Protein AF-A0A1H9NV18-F1 (afdb_monomer_lite)

Radius of gyration: 28.7 Å; chains: 1; bounding box: 34×62×93 Å

Structure (mmCIF, N/CA/C/O backbone):
data_AF-A0A1H9NV18-F1
#
_entry.id   AF-A0A1H9NV18-F1
#
loop_
_atom_site.group_PDB
_atom_site.id
_atom_site.type_symbol
_atom_site.label_atom_id
_atom_site.label_alt_id
_atom_site.label_comp_id
_atom_site.label_asym_id
_atom_site.label_entity_id
_atom_site.label_seq_id
_atom_site.pdbx_PDB_ins_code
_atom_site.Cartn_x
_atom_site.Cartn_y
_atom_site.Cartn_z
_atom_site.occupancy
_atom_site.B_iso_or_equiv
_atom_site.auth_seq_id
_atom_site.auth_comp_id
_atom_site.auth_asym_id
_atom_site.auth_atom_id
_atom_site.pdbx_PDB_model_num
ATOM 1 N N . MET A 1 1 ? 6.772 -13.945 4.244 1.00 84.00 1 MET A N 1
ATOM 2 C CA . MET A 1 1 ? 5.825 -12.943 3.717 1.00 84.00 1 MET A CA 1
ATOM 3 C C . MET A 1 1 ? 5.401 -13.344 2.314 1.00 84.00 1 MET A C 1
ATOM 5 O O . MET A 1 1 ? 4.238 -13.674 2.145 1.00 84.00 1 MET A O 1
ATOM 9 N N . THR A 1 2 ? 6.350 -13.500 1.389 1.00 95.75 2 THR A N 1
ATOM 10 C CA . THR A 1 2 ? 6.150 -13.897 -0.018 1.00 95.75 2 THR A CA 1
ATOM 11 C C . THR A 1 2 ? 5.135 -15.016 -0.240 1.00 95.75 2 THR A C 1
ATOM 13 O O . THR A 1 2 ? 4.143 -14.817 -0.922 1.00 95.75 2 THR A O 1
ATOM 16 N N . ALA A 1 3 ? 5.271 -16.166 0.429 1.00 96.31 3 ALA A N 1
ATOM 17 C CA . ALA A 1 3 ? 4.320 -17.273 0.252 1.00 96.31 3 ALA A CA 1
ATOM 18 C C . ALA A 1 3 ? 2.861 -16.940 0.644 1.00 96.31 3 ALA A C 1
ATOM 20 O O . ALA A 1 3 ? 1.925 -17.557 0.139 1.00 96.31 3 ALA A O 1
ATOM 21 N N . ALA A 1 4 ? 2.654 -16.003 1.574 1.00 97.25 4 ALA A N 1
ATOM 22 C CA . ALA A 1 4 ? 1.320 -15.528 1.931 1.00 97.25 4 ALA A CA 1
ATOM 23 C C . ALA A 1 4 ? 0.805 -14.505 0.909 1.00 97.25 4 ALA A C 1
ATOM 25 O O . ALA A 1 4 ? -0.369 -14.575 0.553 1.00 97.25 4 ALA A O 1
ATOM 26 N N . ALA A 1 5 ? 1.678 -13.617 0.418 1.00 97.00 5 ALA A N 1
ATOM 27 C CA . ALA A 1 5 ? 1.356 -12.657 -0.636 1.00 97.00 5 ALA A CA 1
ATOM 28 C C . ALA A 1 5 ? 0.941 -13.382 -1.924 1.00 97.00 5 ALA A C 1
ATOM 30 O O . ALA A 1 5 ? -0.178 -13.186 -2.377 1.00 97.00 5 ALA A O 1
ATOM 31 N N . LEU A 1 6 ? 1.742 -14.342 -2.401 1.00 97.19 6 LEU A N 1
ATOM 32 C CA . LEU A 1 6 ? 1.427 -15.171 -3.574 1.00 97.19 6 LEU A CA 1
ATOM 33 C C . LEU A 1 6 ? 0.095 -15.920 -3.435 1.00 97.19 6 LEU A C 1
ATOM 35 O O . LEU A 1 6 ? -0.674 -16.027 -4.383 1.00 97.19 6 LEU A O 1
ATOM 39 N N . ARG A 1 7 ? -0.227 -16.422 -2.235 1.00 97.38 7 ARG A N 1
ATOM 40 C CA . ARG A 1 7 ? -1.521 -17.079 -1.993 1.00 97.38 7 ARG A CA 1
ATOM 41 C C . ARG A 1 7 ? -2.690 -16.103 -2.092 1.00 97.38 7 ARG A C 1
ATOM 43 O O . ARG A 1 7 ? -3.744 -16.485 -2.591 1.00 97.38 7 ARG A O 1
ATOM 50 N N . LYS A 1 8 ? -2.529 -14.893 -1.550 1.00 95.12 8 LYS A N 1
ATOM 51 C CA . LYS A 1 8 ? -3.544 -13.840 -1.645 1.00 95.12 8 LYS A CA 1
ATOM 52 C C . LYS A 1 8 ? -3.715 -13.424 -3.105 1.00 95.12 8 LYS A C 1
ATOM 54 O O . LYS A 1 8 ? -4.847 -13.365 -3.563 1.00 95.12 8 LYS A O 1
ATOM 59 N N . LEU A 1 9 ? -2.603 -13.270 -3.821 1.00 95.75 9 LEU A N 1
ATOM 60 C CA . 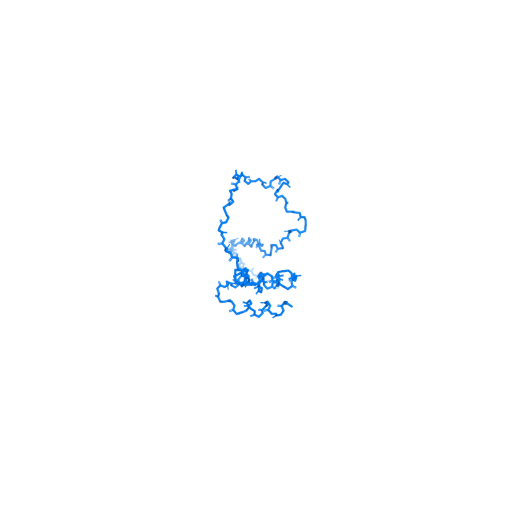LEU A 1 9 ? -2.567 -12.862 -5.215 1.00 95.75 9 LEU A CA 1
ATOM 61 C C . LEU A 1 9 ? -3.278 -13.877 -6.104 1.00 95.75 9 LEU A C 1
ATOM 63 O O . LEU A 1 9 ? -4.217 -13.517 -6.794 1.00 95.75 9 LEU A O 1
ATOM 67 N N . ALA A 1 10 ? -2.966 -15.169 -5.975 1.00 95.06 10 ALA A N 1
ATOM 68 C CA . ALA A 1 10 ? -3.657 -16.250 -6.688 1.00 95.06 10 ALA A CA 1
ATOM 69 C C . ALA A 1 10 ? -5.174 -16.334 -6.405 1.00 95.06 10 ALA A C 1
ATOM 71 O O . ALA A 1 10 ? -5.912 -16.950 -7.172 1.00 95.06 10 ALA A O 1
ATOM 72 N N . GLY A 1 11 ? -5.642 -15.767 -5.288 1.00 95.12 11 GLY A N 1
ATOM 73 C CA . GLY A 1 11 ? -7.058 -15.710 -4.922 1.00 95.12 11 GLY A CA 1
ATOM 74 C C . GLY A 1 11 ? -7.777 -14.430 -5.355 1.00 95.12 11 GLY A C 1
ATOM 75 O O . GLY A 1 11 ? -8.996 -14.357 -5.195 1.00 95.12 11 GLY A O 1
ATOM 76 N N . ASP A 1 12 ? -7.052 -13.437 -5.868 1.00 95.00 12 ASP A N 1
ATOM 77 C CA . ASP A 1 12 ? -7.600 -12.156 -6.299 1.00 95.00 12 ASP A CA 1
ATOM 78 C C . ASP A 1 12 ? -8.191 -12.286 -7.707 1.00 95.00 12 ASP A C 1
ATOM 80 O O . ASP A 1 12 ? -7.458 -12.459 -8.678 1.00 95.00 12 ASP A O 1
ATOM 84 N N . ALA A 1 13 ? -9.520 -12.280 -7.813 1.00 93.44 13 ALA A N 1
ATOM 85 C CA . ALA A 1 13 ? -10.233 -12.442 -9.081 1.00 93.44 13 ALA A CA 1
ATOM 86 C C . ALA A 1 13 ? -10.442 -11.117 -9.832 1.00 93.44 13 ALA A C 1
ATOM 88 O O . ALA A 1 13 ? -10.917 -11.140 -10.966 1.00 93.44 13 ALA A O 1
ATOM 89 N N . GLU A 1 14 ? -10.141 -9.983 -9.196 1.00 94.12 14 GLU A N 1
ATOM 90 C CA . GLU A 1 14 ? -10.274 -8.658 -9.805 1.00 94.12 14 GLU A CA 1
ATOM 91 C C . GLU A 1 14 ? -9.005 -8.262 -10.571 1.00 94.12 14 GLU A C 1
ATOM 93 O O . GLU A 1 14 ? -9.066 -7.372 -11.413 1.00 94.12 14 GLU A O 1
ATOM 98 N N . LEU A 1 15 ? -7.895 -8.968 -10.325 1.00 93.38 15 LEU A N 1
ATOM 99 C CA . LEU A 1 15 ? -6.606 -8.751 -10.972 1.00 93.38 15 LEU A CA 1
ATOM 100 C C . LEU A 1 15 ? -6.513 -9.497 -12.327 1.00 93.38 15 LEU A C 1
ATOM 102 O O . LEU A 1 15 ? -6.590 -10.736 -12.336 1.00 93.38 15 LEU A O 1
ATOM 106 N N . PRO A 1 16 ? -6.338 -8.786 -13.460 1.00 95.31 16 PRO A N 1
ATOM 107 C CA . PRO A 1 16 ? -6.031 -9.377 -14.765 1.00 95.31 16 PRO A CA 1
ATOM 108 C C . PRO A 1 16 ? -4.781 -10.268 -14.733 1.00 95.31 16 PRO A C 1
ATOM 110 O O . PRO A 1 16 ? -3.926 -10.124 -13.862 1.00 95.31 16 PRO A O 1
ATOM 113 N N . ASP A 1 17 ? -4.670 -11.210 -15.671 1.00 92.06 17 ASP A N 1
ATOM 114 C CA . ASP A 1 17 ? -3.569 -12.185 -15.687 1.00 92.06 17 ASP A CA 1
ATOM 115 C C . ASP A 1 17 ? -2.193 -11.538 -15.939 1.00 92.06 17 ASP A C 1
ATOM 117 O O . ASP A 1 17 ? -1.199 -11.962 -15.350 1.00 92.06 17 ASP A O 1
ATOM 121 N N . ASP A 1 18 ? -2.138 -10.498 -16.769 1.00 89.00 18 ASP A N 1
ATOM 122 C CA . ASP A 1 18 ? -0.937 -9.706 -17.052 1.00 89.00 18 ASP A CA 1
ATOM 123 C C . ASP A 1 18 ? -0.466 -8.916 -15.819 1.00 89.00 18 ASP A C 1
ATOM 125 O O . ASP A 1 18 ? 0.684 -9.053 -15.397 1.00 89.00 18 ASP A O 1
ATOM 129 N N . GLU A 1 19 ? -1.373 -8.189 -15.159 1.00 93.69 19 GLU A N 1
ATOM 130 C CA . GLU A 1 19 ? -1.083 -7.500 -13.894 1.00 93.69 19 GLU A CA 1
ATOM 131 C C . GLU A 1 19 ? -0.681 -8.484 -12.782 1.00 93.69 19 GLU A C 1
ATOM 133 O O . GLU A 1 19 ? 0.189 -8.193 -11.958 1.00 93.69 19 GLU A O 1
ATOM 138 N N . ARG A 1 20 ? -1.280 -9.684 -12.767 1.00 95.69 20 ARG A N 1
ATOM 139 C CA . ARG A 1 20 ? -0.945 -10.747 -11.813 1.00 95.69 20 ARG A CA 1
ATOM 140 C C . ARG A 1 20 ? 0.488 -11.222 -11.987 1.00 95.69 20 ARG A C 1
ATOM 142 O O . ARG A 1 20 ? 1.194 -11.305 -10.989 1.00 95.69 20 ARG A O 1
ATOM 149 N N . ALA A 1 21 ? 0.919 -11.523 -13.210 1.00 95.00 21 ALA A N 1
ATOM 150 C CA . ALA A 1 21 ? 2.283 -11.980 -13.465 1.00 95.00 21 ALA A CA 1
ATOM 151 C C . ALA A 1 21 ? 3.322 -10.952 -12.980 1.00 95.00 21 ALA A C 1
ATOM 153 O O . ALA A 1 21 ? 4.270 -11.319 -12.283 1.00 95.00 21 ALA A O 1
ATOM 154 N N . HIS A 1 22 ? 3.087 -9.665 -13.254 1.00 93.69 22 HIS A N 1
ATOM 155 C CA . HIS A 1 22 ? 3.954 -8.587 -12.775 1.00 93.69 22 HIS A CA 1
ATOM 156 C C . HIS A 1 22 ? 3.985 -8.514 -11.239 1.00 93.69 22 HIS A C 1
ATOM 158 O O . HIS A 1 22 ? 5.053 -8.488 -10.626 1.00 93.69 22 HIS A O 1
ATOM 164 N N . A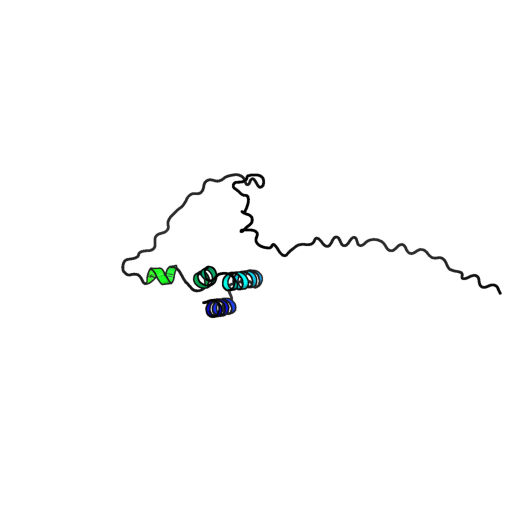LA A 1 23 ? 2.818 -8.578 -10.594 1.00 95.06 23 ALA A N 1
ATOM 165 C CA . ALA A 1 23 ? 2.733 -8.564 -9.140 1.00 95.06 23 ALA A CA 1
ATOM 166 C C . ALA A 1 23 ? 3.365 -9.813 -8.487 1.00 95.06 23 ALA A C 1
ATOM 168 O O . ALA A 1 23 ? 3.942 -9.702 -7.406 1.00 95.06 23 ALA A O 1
ATOM 169 N N . GLU A 1 24 ? 3.301 -10.995 -9.118 1.00 96.81 24 GLU A N 1
ATOM 170 C CA . GLU A 1 24 ? 4.000 -12.208 -8.655 1.00 96.81 24 GLU A CA 1
ATOM 171 C C . GLU A 1 24 ? 5.522 -12.035 -8.662 1.00 96.81 24 GLU A C 1
ATOM 173 O O . GLU A 1 24 ? 6.176 -12.469 -7.702 1.00 96.81 24 GLU A O 1
ATOM 178 N N . SER A 1 25 ? 6.073 -11.391 -9.698 1.00 96.56 25 SER A N 1
ATOM 179 C CA . SER A 1 25 ? 7.502 -11.062 -9.765 1.00 96.56 25 SER A CA 1
ATOM 180 C C . SER A 1 25 ? 7.883 -10.099 -8.644 1.00 96.56 25 SER A C 1
ATOM 182 O O . SER A 1 25 ? 8.661 -10.465 -7.759 1.00 96.56 25 SER A O 1
ATOM 184 N N . ALA A 1 26 ? 7.200 -8.951 -8.567 1.00 95.62 26 ALA A N 1
ATOM 185 C CA . ALA A 1 26 ? 7.485 -7.894 -7.598 1.00 95.62 26 ALA A CA 1
ATOM 186 C C . ALA A 1 26 ? 7.486 -8.398 -6.143 1.00 95.62 26 ALA A C 1
ATOM 188 O O . ALA A 1 26 ? 8.431 -8.162 -5.388 1.00 95.62 26 ALA A O 1
ATOM 189 N N . VAL A 1 27 ? 6.472 -9.177 -5.732 1.00 96.25 27 VAL A N 1
ATOM 190 C CA . VAL A 1 27 ? 6.417 -9.713 -4.355 1.00 96.25 27 VAL A CA 1
ATOM 191 C C . VAL A 1 27 ? 7.478 -10.782 -4.080 1.00 96.25 27 VAL A C 1
ATOM 193 O O . VAL A 1 27 ? 7.788 -11.047 -2.910 1.00 96.25 27 VAL A O 1
ATOM 196 N N . THR A 1 28 ? 7.981 -11.452 -5.118 1.00 96.25 28 THR A N 1
ATOM 197 C CA . THR A 1 28 ? 9.041 -12.461 -5.006 1.00 96.25 28 THR A CA 1
ATOM 198 C C . THR A 1 28 ? 10.410 -11.808 -4.869 1.00 96.25 28 THR A C 1
ATOM 200 O O . THR A 1 28 ? 11.238 -12.305 -4.101 1.00 96.25 28 THR A O 1
ATOM 203 N N . GLU A 1 29 ? 10.616 -10.693 -5.561 1.00 96.25 29 GLU A N 1
ATOM 204 C CA . GLU A 1 29 ? 11.877 -9.958 -5.633 1.00 96.25 29 GLU A CA 1
ATOM 205 C C . GLU A 1 29 ? 12.067 -9.016 -4.438 1.00 96.25 29 GLU A C 1
ATOM 207 O O . GLU A 1 29 ? 13.161 -8.971 -3.870 1.00 96.25 29 GLU A O 1
ATOM 212 N N . ASP A 1 30 ? 10.993 -8.368 -3.965 1.00 94.75 30 ASP A N 1
ATOM 213 C CA . ASP A 1 30 ? 11.041 -7.453 -2.825 1.00 94.75 30 ASP A CA 1
ATOM 214 C C . ASP A 1 30 ? 10.103 -7.870 -1.670 1.00 94.75 30 ASP A C 1
ATOM 216 O O . ASP A 1 30 ? 8.899 -8.129 -1.786 1.00 94.75 30 ASP A O 1
ATOM 220 N N . THR A 1 31 ? 10.677 -7.898 -0.465 1.00 94.88 31 THR A N 1
ATOM 221 C CA . THR A 1 31 ? 9.923 -8.131 0.770 1.00 94.88 31 THR A CA 1
ATOM 222 C C . THR A 1 31 ? 8.981 -6.968 1.114 1.00 94.88 31 THR A C 1
ATOM 224 O O . THR A 1 31 ? 7.946 -7.208 1.744 1.00 94.88 31 THR A O 1
ATOM 227 N N . ALA A 1 32 ? 9.317 -5.734 0.731 1.00 95.62 32 ALA A N 1
ATOM 228 C CA . ALA A 1 32 ? 8.462 -4.559 0.860 1.00 95.62 32 ALA A CA 1
ATOM 229 C C . ALA A 1 32 ? 7.200 -4.704 0.000 1.00 95.62 32 ALA A C 1
ATOM 231 O O . ALA A 1 32 ? 6.103 -4.536 0.533 1.00 95.62 32 ALA A O 1
ATOM 232 N N . GLU A 1 33 ? 7.334 -5.154 -1.248 1.00 94.31 33 GLU A N 1
ATOM 233 C CA . GLU A 1 33 ? 6.201 -5.436 -2.143 1.00 94.31 33 GLU A CA 1
ATOM 234 C C . GLU A 1 33 ? 5.297 -6.540 -1.586 1.00 94.31 33 GLU A C 1
ATOM 236 O O . GLU A 1 33 ? 4.078 -6.388 -1.462 1.00 94.31 33 GLU A O 1
ATOM 241 N N . SER A 1 34 ? 5.899 -7.628 -1.096 1.00 96.62 34 SER A N 1
ATOM 242 C CA . SER A 1 34 ? 5.176 -8.667 -0.352 1.00 96.62 34 SER A CA 1
ATOM 243 C C . SER A 1 34 ? 4.354 -8.117 0.824 1.00 96.62 34 SER A C 1
ATOM 245 O O . SER A 1 34 ? 3.274 -8.632 1.122 1.00 96.62 34 SER A O 1
ATOM 247 N N . LEU A 1 35 ? 4.878 -7.128 1.555 1.00 95.44 35 LEU A N 1
ATOM 248 C CA . LEU A 1 35 ? 4.176 -6.509 2.679 1.00 95.44 35 LEU A CA 1
ATOM 249 C C . LEU A 1 35 ? 3.053 -5.592 2.188 1.00 95.44 35 LEU A C 1
ATOM 251 O O . LEU A 1 35 ? 1.945 -5.674 2.723 1.00 95.44 35 LEU A O 1
ATOM 255 N N . ALA A 1 36 ? 3.329 -4.762 1.181 1.00 94.38 36 ALA A N 1
ATOM 256 C CA . ALA A 1 36 ? 2.364 -3.849 0.582 1.00 94.38 36 ALA A CA 1
ATOM 257 C C . ALA A 1 36 ? 1.125 -4.605 0.085 1.00 94.38 36 ALA A C 1
ATOM 259 O O . ALA A 1 36 ? 0.006 -4.228 0.423 1.00 94.38 36 ALA A O 1
ATOM 260 N N . TYR A 1 37 ? 1.312 -5.749 -0.582 1.00 94.00 37 TYR A N 1
ATOM 261 C CA . TYR A 1 37 ? 0.198 -6.558 -1.084 1.00 94.00 37 TYR A CA 1
ATOM 262 C C . TYR A 1 37 ? -0.657 -7.207 0.030 1.00 94.00 37 TYR A C 1
ATOM 264 O O . TYR A 1 37 ? -1.858 -7.477 -0.118 1.00 94.00 37 TYR A O 1
ATOM 272 N N . LEU A 1 38 ? -0.061 -7.482 1.193 1.00 95.44 38 LEU A N 1
ATOM 273 C CA . LEU A 1 38 ? -0.761 -8.120 2.310 1.00 95.44 38 LEU A CA 1
ATOM 274 C C . LEU A 1 38 ? -1.581 -7.141 3.152 1.00 95.44 38 LEU A C 1
ATOM 276 O O . LEU A 1 38 ? -2.584 -7.558 3.738 1.00 95.44 38 LEU A O 1
ATOM 280 N N . VAL A 1 39 ? -1.179 -5.874 3.210 1.00 94.31 39 VAL A N 1
ATOM 281 C CA . VAL A 1 39 ? -1.785 -4.865 4.080 1.00 94.31 39 VAL A CA 1
ATOM 282 C C . VAL A 1 39 ? -2.925 -4.151 3.358 1.00 94.31 39 VAL A C 1
ATOM 284 O O . VAL A 1 39 ? -2.734 -3.580 2.295 1.00 94.31 39 VAL A O 1
ATOM 287 N N . ASP A 1 40 ? -4.108 -4.132 3.973 1.00 92.25 40 ASP A N 1
ATOM 288 C CA . ASP A 1 40 ? -5.129 -3.132 3.652 1.00 92.25 40 ASP A CA 1
ATOM 289 C C . ASP A 1 40 ? -4.875 -1.902 4.545 1.00 92.25 40 ASP A C 1
ATOM 291 O O . ASP A 1 40 ? -5.092 -1.976 5.762 1.00 92.25 40 ASP A O 1
ATOM 295 N N . PRO A 1 41 ? -4.370 -0.781 3.997 1.00 91.38 41 PRO A N 1
ATOM 296 C CA . PRO A 1 41 ? -4.015 0.381 4.803 1.00 91.38 41 PRO A CA 1
ATOM 297 C C . PRO A 1 41 ? -5.241 1.057 5.431 1.00 91.38 41 PRO A C 1
ATOM 299 O O . PRO A 1 41 ? -5.123 1.647 6.508 1.00 91.38 41 PRO A O 1
ATOM 302 N N . PHE A 1 42 ? -6.419 0.962 4.806 1.00 91.69 42 PHE A N 1
ATOM 303 C CA . PHE A 1 42 ? -7.643 1.556 5.335 1.00 91.69 42 PHE A CA 1
ATOM 304 C C . PHE A 1 42 ? -8.184 0.743 6.505 1.00 91.69 42 PHE A C 1
ATOM 306 O O . PHE A 1 42 ? -8.453 1.316 7.564 1.00 91.69 42 PHE A O 1
ATOM 313 N N . ASP A 1 43 ? -8.285 -0.580 6.347 1.00 92.25 43 ASP A N 1
ATOM 314 C CA . ASP A 1 43 ? -8.683 -1.474 7.439 1.00 92.25 43 ASP A CA 1
ATOM 315 C C . ASP A 1 43 ? -7.723 -1.340 8.629 1.00 92.25 43 ASP A C 1
ATOM 317 O O . ASP A 1 43 ? -8.164 -1.150 9.766 1.00 92.25 43 ASP A O 1
ATOM 321 N N . LEU A 1 44 ? -6.412 -1.320 8.366 1.00 92.50 44 LEU A N 1
ATOM 322 C CA . LEU A 1 44 ? -5.390 -1.189 9.401 1.00 92.50 44 LEU A CA 1
ATOM 323 C C . LEU A 1 44 ? -5.549 0.103 10.215 1.00 92.50 44 LEU A C 1
ATOM 325 O O . LEU A 1 44 ? -5.537 0.069 11.447 1.00 92.50 44 LEU A O 1
ATOM 329 N N . VAL A 1 45 ? -5.706 1.246 9.541 1.00 93.44 45 VAL A N 1
ATOM 330 C CA . VAL A 1 45 ? -5.815 2.549 10.213 1.00 93.44 45 VAL A CA 1
ATOM 331 C C . VAL A 1 45 ? -7.176 2.721 10.898 1.00 93.44 45 VAL A C 1
ATOM 333 O O . VAL A 1 45 ? -7.252 3.366 11.945 1.00 93.44 45 VAL A O 1
ATOM 336 N N . SER A 1 46 ? -8.240 2.094 10.384 1.00 91.75 46 SER A N 1
ATOM 337 C CA . SER A 1 46 ? -9.587 2.162 10.975 1.00 91.75 46 SER A CA 1
ATOM 338 C C . SER A 1 46 ? -9.683 1.556 12.382 1.00 91.75 46 SER A C 1
ATOM 340 O O . SER A 1 46 ? -10.559 1.926 13.165 1.00 91.75 46 SER A O 1
ATOM 342 N N . GLN A 1 47 ? -8.762 0.655 12.732 1.00 93.75 47 GLN A N 1
ATOM 343 C CA . GLN A 1 47 ? -8.713 -0.004 14.039 1.00 93.75 47 GLN A CA 1
ATOM 344 C C . GLN A 1 47 ? -8.102 0.883 15.140 1.00 93.75 47 GLN A C 1
ATOM 346 O O . GLN A 1 47 ? -8.172 0.534 16.322 1.00 93.75 47 GLN A O 1
ATOM 351 N N . VAL A 1 48 ? -7.500 2.025 14.786 1.00 96.12 48 VAL A N 1
ATOM 352 C CA . VAL A 1 48 ? -6.829 2.918 15.738 1.00 96.12 48 VAL A CA 1
ATOM 353 C C . VAL A 1 48 ? -7.852 3.848 16.415 1.00 96.12 48 VAL A C 1
ATOM 355 O O . VAL A 1 48 ? -8.485 4.664 15.741 1.00 96.12 48 VAL A O 1
ATOM 358 N N . PRO A 1 49 ? -8.018 3.795 17.754 1.00 95.50 49 PRO A N 1
ATOM 359 C CA . PRO A 1 49 ? -9.005 4.618 18.448 1.00 95.50 49 PRO A CA 1
ATOM 360 C C . PRO A 1 49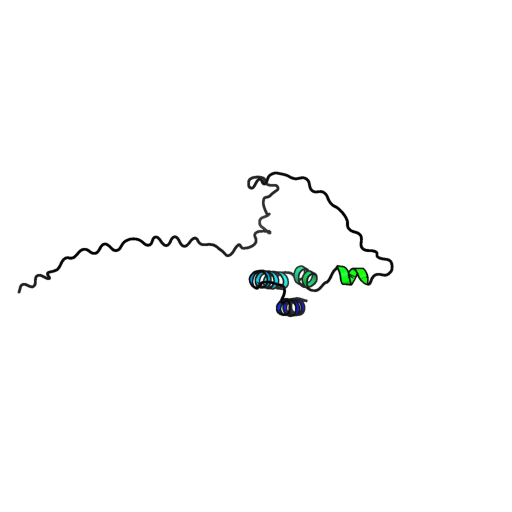 ? -8.759 6.119 18.266 1.00 95.50 49 PRO A C 1
ATOM 362 O O . PRO A 1 49 ? -7.670 6.617 18.549 1.00 95.50 49 PRO A O 1
ATOM 365 N N . GLY A 1 50 ? -9.803 6.846 17.865 1.00 94.31 50 GLY A N 1
ATOM 366 C CA . GLY A 1 50 ? -9.757 8.300 17.697 1.00 94.31 50 GLY A CA 1
ATOM 367 C C . GLY A 1 50 ? -9.159 8.777 16.371 1.00 94.31 50 GLY A C 1
ATOM 368 O O . GLY A 1 50 ? -8.983 9.983 16.215 1.00 94.31 50 GLY A O 1
ATOM 369 N N . VAL A 1 51 ? -8.861 7.875 15.427 1.00 93.81 51 VAL A N 1
ATOM 370 C CA . VAL A 1 51 ? -8.488 8.256 14.058 1.00 93.81 51 VAL A CA 1
ATOM 371 C C . VAL A 1 51 ? -9.736 8.469 13.207 1.00 93.81 51 VAL A C 1
ATOM 373 O O . VAL A 1 51 ? -10.618 7.616 13.144 1.00 93.81 51 VAL A O 1
ATOM 376 N N . GLU A 1 52 ? -9.775 9.605 12.513 1.00 91.62 52 GLU A N 1
ATOM 377 C CA . GLU A 1 52 ? -10.740 9.898 11.457 1.00 91.62 52 GLU A CA 1
ATOM 378 C C . GLU A 1 52 ? -9.980 10.098 10.143 1.00 91.62 52 GLU A C 1
ATOM 380 O O . GLU A 1 52 ? -9.115 10.970 10.041 1.00 91.62 52 GLU A O 1
ATOM 385 N N . LEU A 1 53 ? -10.290 9.290 9.128 1.00 89.94 53 LEU A N 1
ATOM 386 C CA . LEU A 1 53 ? -9.708 9.449 7.797 1.00 89.94 53 LEU A CA 1
ATOM 387 C C . LEU A 1 53 ? -10.312 10.681 7.117 1.00 89.94 53 LEU A C 1
ATOM 389 O O . LEU A 1 53 ? -11.532 10.829 7.057 1.00 89.94 53 LEU A O 1
ATOM 393 N N . GLN A 1 54 ? -9.457 11.564 6.605 1.00 91.75 54 GLN A N 1
ATOM 394 C CA . GLN A 1 54 ? -9.849 12.762 5.863 1.00 91.75 54 GLN A CA 1
ATOM 395 C C . GLN A 1 54 ? -9.135 12.776 4.514 1.00 91.75 54 GLN A C 1
ATOM 397 O O . GLN A 1 54 ? -7.970 12.391 4.417 1.00 91.75 54 GLN A O 1
ATOM 402 N N . GLN A 1 55 ? -9.827 13.227 3.470 1.00 91.38 55 GLN A N 1
ATOM 403 C CA . GLN A 1 55 ? -9.220 13.371 2.153 1.00 91.38 55 GLN A CA 1
ATOM 404 C C . GLN A 1 55 ? -8.272 14.573 2.158 1.00 91.38 55 GLN A C 1
ATOM 406 O O . GLN A 1 55 ? -8.659 15.683 2.520 1.00 91.38 55 GLN A O 1
ATOM 411 N N . ALA A 1 56 ? -7.027 14.345 1.749 1.00 92.12 56 ALA A N 1
ATOM 412 C CA . ALA A 1 56 ? -6.078 15.413 1.478 1.00 92.12 56 ALA A CA 1
ATOM 413 C C . ALA A 1 56 ? -6.072 15.701 -0.024 1.00 92.12 56 ALA A C 1
ATOM 415 O O . ALA A 1 56 ? -5.849 14.800 -0.831 1.00 92.12 56 ALA A O 1
ATOM 416 N N . SER A 1 57 ? -6.299 16.957 -0.402 1.00 91.81 57 SER A N 1
ATOM 417 C CA . SER A 1 57 ? -6.141 17.398 -1.786 1.00 91.81 57 SER A CA 1
ATOM 418 C C . SER A 1 57 ? -4.715 17.883 -2.006 1.00 91.81 57 SER A C 1
ATOM 420 O O . SER A 1 57 ? -4.248 18.764 -1.287 1.00 91.81 57 SER A O 1
ATOM 422 N N . TRP A 1 58 ? -4.054 17.346 -3.026 1.00 92.38 58 TRP A N 1
ATOM 423 C CA . TRP A 1 58 ? -2.760 17.816 -3.511 1.00 92.38 58 TRP A CA 1
ATOM 424 C C . TRP A 1 58 ? -2.954 18.336 -4.934 1.00 92.38 58 TRP A C 1
ATOM 426 O O . TRP A 1 58 ? -3.618 17.691 -5.744 1.00 92.38 58 TRP A O 1
ATOM 436 N N . SER A 1 59 ? -2.433 19.527 -5.222 1.00 89.88 59 SER A N 1
ATOM 437 C CA . SER A 1 59 ? -2.400 20.069 -6.580 1.00 89.88 59 SER A CA 1
ATOM 438 C C . SER A 1 59 ? -1.001 19.891 -7.148 1.00 89.88 59 SER A C 1
ATOM 440 O O . SER A 1 59 ? -0.050 20.417 -6.571 1.00 89.88 59 SER A O 1
ATOM 442 N N . SER A 1 60 ? -0.890 19.203 -8.277 1.00 90.31 60 SER A N 1
ATOM 443 C CA . SER A 1 60 ? 0.348 19.155 -9.055 1.00 90.31 60 SER A CA 1
ATOM 444 C C . SER A 1 60 ? 0.362 20.277 -10.094 1.00 90.31 60 SER A C 1
ATOM 446 O O . SER A 1 60 ? -0.689 20.666 -10.613 1.00 90.31 60 SER A O 1
ATOM 448 N N . GLU A 1 61 ? 1.547 20.794 -10.407 1.00 92.31 61 GLU A N 1
ATOM 449 C CA . GLU A 1 61 ? 1.752 21.652 -11.575 1.00 92.31 61 GLU A CA 1
ATOM 450 C C . GLU A 1 61 ? 1.762 20.790 -12.849 1.00 92.31 61 GLU A C 1
ATOM 452 O O . GLU A 1 61 ? 2.239 19.657 -12.828 1.00 92.31 61 GLU A O 1
ATOM 457 N N . ARG A 1 62 ? 1.183 21.291 -13.949 1.00 89.69 62 ARG A N 1
ATOM 458 C CA . ARG A 1 62 ? 1.259 20.625 -15.259 1.00 89.69 62 ARG A CA 1
ATOM 459 C C . ARG A 1 62 ? 2.503 21.126 -15.982 1.00 89.69 62 ARG A C 1
ATOM 461 O O . ARG A 1 62 ? 2.605 22.328 -16.212 1.00 89.69 62 ARG A O 1
ATOM 468 N N . ILE A 1 63 ? 3.370 20.204 -16.372 1.00 89.12 63 ILE A N 1
ATOM 469 C CA . ILE A 1 63 ? 4.551 20.451 -17.203 1.00 89.12 63 ILE A CA 1
ATOM 470 C C . ILE A 1 63 ? 4.462 19.599 -18.475 1.00 89.12 63 ILE A C 1
ATOM 472 O O . ILE A 1 63 ? 3.771 18.577 -18.478 1.00 89.12 63 ILE A O 1
ATOM 476 N N . ASP A 1 64 ? 5.096 20.051 -19.557 1.00 90.19 64 ASP A N 1
ATOM 477 C CA . ASP A 1 64 ? 5.210 19.268 -20.791 1.00 90.19 64 ASP A CA 1
ATOM 478 C C . ASP A 1 64 ? 6.184 18.098 -20.573 1.00 90.19 64 ASP A C 1
ATOM 480 O O . ASP A 1 64 ? 7.172 18.237 -19.854 1.00 90.19 64 ASP A O 1
ATOM 484 N N . TYR A 1 65 ? 5.884 16.943 -21.170 1.00 84.94 65 TYR A N 1
ATOM 485 C CA . TYR A 1 65 ? 6.788 15.792 -21.152 1.00 84.94 65 TYR A CA 1
ATOM 486 C C . TYR A 1 65 ? 8.009 16.089 -22.028 1.00 84.94 65 TYR A C 1
ATOM 488 O O . TYR A 1 65 ? 7.846 16.427 -23.203 1.00 84.94 65 TYR A O 1
ATOM 496 N N . ASP A 1 66 ? 9.204 15.954 -21.456 1.00 87.38 66 ASP A N 1
ATOM 497 C CA . ASP A 1 66 ? 10.481 16.153 -22.141 1.00 87.38 66 ASP A CA 1
ATOM 498 C C . ASP A 1 66 ? 11.373 14.917 -21.928 1.00 87.38 66 ASP A C 1
ATOM 500 O O . ASP A 1 66 ? 12.035 14.826 -20.892 1.00 87.38 66 ASP A O 1
ATOM 504 N N . PRO A 1 67 ? 11.376 13.949 -22.866 1.00 83.56 67 PRO A N 1
ATOM 505 C CA . PRO A 1 67 ? 12.166 12.723 -22.741 1.00 83.56 67 PRO A CA 1
ATOM 506 C C . PRO A 1 67 ? 13.677 12.973 -22.810 1.00 83.56 67 PRO A C 1
ATOM 508 O O . PRO A 1 67 ? 14.442 12.088 -22.451 1.00 83.56 67 PRO A O 1
ATOM 511 N N . ASP A 1 68 ? 14.108 14.147 -23.285 1.00 84.19 68 ASP A N 1
ATOM 512 C CA . ASP A 1 68 ? 15.521 14.529 -23.339 1.00 84.19 68 ASP A CA 1
ATOM 513 C C . ASP A 1 68 ? 15.974 15.254 -22.054 1.00 84.19 68 ASP A C 1
ATOM 515 O O . ASP A 1 68 ? 17.156 15.594 -21.920 1.00 84.19 68 ASP A O 1
ATOM 519 N N . SER A 1 69 ? 15.055 15.557 -21.122 1.00 86.44 69 SER A N 1
ATOM 520 C CA . SER A 1 69 ? 15.408 16.257 -19.889 1.00 86.44 69 SER A CA 1
ATOM 521 C C . SER A 1 69 ? 15.890 15.277 -18.811 1.00 86.44 69 SER A C 1
ATOM 523 O O . SER A 1 69 ? 15.173 14.337 -18.465 1.00 86.44 69 SER A O 1
ATOM 525 N N . PRO A 1 70 ? 17.049 15.546 -18.178 1.00 81.06 70 PRO A N 1
ATOM 526 C CA . PRO A 1 70 ? 17.652 14.664 -17.176 1.00 81.06 70 PRO A CA 1
ATOM 527 C C . PRO A 1 70 ? 16.847 14.552 -15.876 1.00 81.06 70 PRO A C 1
ATOM 529 O O . PRO A 1 70 ? 17.211 13.794 -14.988 1.00 81.06 70 PRO A O 1
ATOM 532 N N . GLU A 1 71 ? 15.789 15.351 -15.708 1.00 79.88 71 GLU A N 1
ATOM 533 C CA . GLU A 1 71 ? 14.846 15.207 -14.592 1.00 79.88 71 GLU A CA 1
ATOM 534 C C . GLU A 1 71 ? 13.857 14.042 -14.789 1.00 79.88 71 GLU A C 1
ATOM 536 O O . GLU A 1 71 ? 13.216 13.633 -13.822 1.00 79.88 71 GLU A O 1
ATOM 541 N N . TRP A 1 72 ? 13.730 13.540 -16.025 1.00 81.38 72 TRP A N 1
ATOM 542 C CA . TRP A 1 72 ? 12.887 12.402 -16.406 1.00 81.38 72 TRP A CA 1
ATOM 543 C C . TRP A 1 72 ? 13.687 11.133 -16.717 1.00 81.38 72 TRP A C 1
ATOM 545 O O . TRP A 1 72 ? 13.064 10.085 -16.884 1.00 81.38 72 TRP A O 1
ATOM 555 N N . ASP A 1 73 ? 15.019 11.218 -16.812 1.00 76.88 73 ASP A N 1
ATOM 556 C CA . ASP A 1 73 ? 15.880 10.039 -16.931 1.00 76.88 73 ASP A CA 1
ATOM 557 C C . ASP A 1 73 ? 15.640 9.133 -15.713 1.00 76.88 73 ASP A C 1
ATOM 559 O O . ASP A 1 73 ? 15.838 9.548 -14.568 1.00 76.88 73 ASP A O 1
ATOM 563 N N . LEU A 1 74 ? 15.166 7.909 -15.965 1.00 68.06 74 LEU A N 1
ATOM 564 C CA . LEU A 1 74 ? 15.145 6.849 -14.962 1.00 68.06 74 LEU A CA 1
ATOM 565 C C . LEU A 1 74 ? 16.608 6.497 -14.677 1.00 68.06 74 LEU A C 1
ATOM 567 O O . LEU A 1 74 ? 17.366 6.234 -15.612 1.00 68.06 74 LEU A O 1
ATOM 571 N N . ASP A 1 75 ? 17.029 6.552 -13.413 1.00 66.00 75 ASP A N 1
ATOM 572 C CA . ASP A 1 75 ? 18.383 6.136 -13.047 1.00 66.00 75 ASP A CA 1
ATOM 573 C C . ASP A 1 75 ? 18.593 4.670 -13.492 1.00 66.00 75 ASP A C 1
ATOM 575 O O . ASP A 1 75 ? 17.642 3.894 -13.529 1.00 66.00 75 ASP A O 1
ATOM 579 N N . GLU A 1 76 ? 19.829 4.264 -13.811 1.00 55.59 76 GLU A N 1
ATOM 580 C CA . GLU A 1 76 ? 20.172 2.921 -14.346 1.00 55.59 76 GLU A CA 1
ATOM 581 C C . GLU A 1 76 ? 19.689 1.729 -13.466 1.00 55.59 76 GLU A C 1
ATOM 583 O O . GLU A 1 76 ? 19.771 0.579 -13.888 1.00 55.59 76 GLU A O 1
ATOM 588 N N . ASP A 1 77 ? 19.205 1.980 -12.242 1.00 57.25 77 ASP A N 1
ATOM 589 C CA . ASP A 1 77 ? 18.610 0.999 -11.312 1.00 57.25 77 ASP A CA 1
ATOM 590 C C . ASP A 1 77 ? 17.072 0.846 -11.468 1.00 57.25 77 ASP A C 1
ATOM 592 O O . ASP A 1 77 ? 16.504 -0.106 -10.937 1.00 57.25 77 ASP A O 1
ATOM 596 N N . ASP A 1 78 ? 16.396 1.756 -12.183 1.00 60.12 78 ASP A N 1
ATOM 597 C CA . ASP A 1 78 ? 14.933 1.797 -12.380 1.00 60.12 78 ASP A CA 1
ATOM 598 C C . ASP A 1 78 ? 14.498 1.282 -13.775 1.00 60.12 78 ASP A C 1
ATOM 600 O O . ASP A 1 78 ? 13.332 1.422 -14.166 1.00 60.12 78 ASP A O 1
ATOM 604 N N . GLU A 1 79 ? 15.415 0.690 -1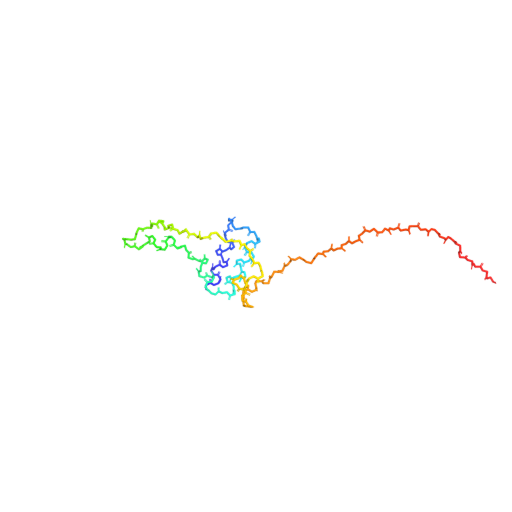4.550 1.00 57.44 79 GLU A N 1
ATOM 605 C CA . GLU A 1 7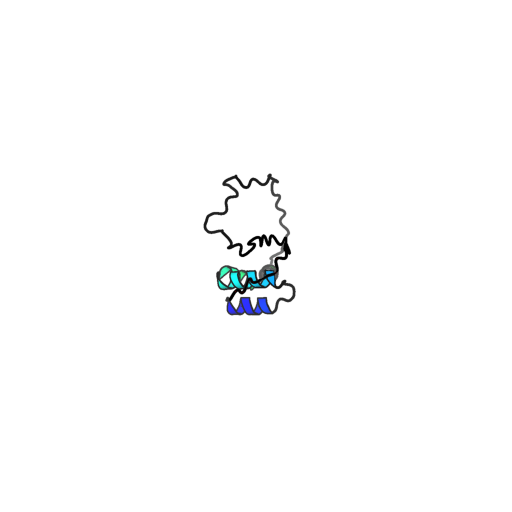9 ? 15.088 -0.007 -15.799 1.00 57.44 79 GLU A CA 1
ATOM 606 C C . GLU A 1 79 ? 14.248 -1.258 -15.487 1.00 57.44 79 GLU A C 1
ATOM 608 O O . GLU A 1 79 ? 14.766 -2.336 -15.196 1.00 57.44 79 GLU A O 1
ATOM 613 N N . TYR A 1 80 ? 12.923 -1.130 -15.555 1.00 55.91 80 TYR A N 1
ATOM 614 C CA . TYR A 1 80 ? 12.045 -2.287 -15.701 1.00 55.91 80 TYR A CA 1
ATOM 615 C C . TYR A 1 80 ? 12.436 -2.990 -17.009 1.00 55.91 80 TYR A C 1
ATOM 617 O O . TYR A 1 80 ? 12.395 -2.359 -18.066 1.00 55.91 80 TYR A O 1
ATOM 625 N N . GLU A 1 81 ? 12.837 -4.266 -16.951 1.00 51.75 81 GLU A N 1
ATOM 626 C CA . GLU A 1 81 ? 13.078 -5.082 -18.147 1.00 51.75 81 GLU A CA 1
ATOM 627 C C . GLU A 1 81 ? 11.770 -5.154 -18.962 1.00 51.75 81 GLU A C 1
ATOM 629 O O . GLU A 1 81 ? 10.877 -5.952 -18.682 1.00 51.75 81 GLU A O 1
ATOM 634 N N . ASP A 1 82 ? 11.624 -4.266 -19.947 1.00 52.84 82 ASP A N 1
ATOM 635 C CA . ASP A 1 82 ? 10.542 -4.289 -20.930 1.00 52.84 82 ASP A CA 1
ATOM 636 C C . ASP A 1 82 ? 10.747 -5.507 -21.844 1.00 52.84 82 ASP A C 1
ATOM 638 O O . ASP A 1 82 ? 11.424 -5.452 -22.872 1.00 52.84 82 ASP A O 1
ATOM 642 N N . GLU A 1 83 ? 10.210 -6.661 -21.444 1.00 60.44 83 GLU A N 1
ATOM 643 C CA . GLU A 1 83 ? 10.161 -7.851 -22.296 1.00 60.44 83 GLU A CA 1
ATOM 644 C C . GLU A 1 83 ? 9.010 -7.738 -23.323 1.00 60.44 83 GLU A C 1
ATOM 646 O O . GLU A 1 83 ? 7.967 -8.382 -23.207 1.00 60.44 83 GLU A O 1
ATOM 651 N N . GLY A 1 84 ? 9.195 -6.931 -24.375 1.00 44.84 84 GLY A N 1
ATOM 652 C CA . GLY A 1 84 ? 8.405 -7.046 -25.611 1.00 44.84 84 GLY A CA 1
ATOM 653 C C . GLY A 1 84 ? 8.201 -5.728 -26.357 1.00 44.84 84 GLY A C 1
ATOM 654 O O . GLY A 1 84 ? 7.347 -4.921 -26.015 1.00 44.84 84 GLY A O 1
ATOM 655 N N . SER A 1 85 ? 8.802 -5.538 -27.529 1.00 43.25 85 SER A N 1
ATOM 656 C CA . SER A 1 85 ? 8.331 -6.202 -28.752 1.00 43.25 85 SER A CA 1
ATOM 657 C C . SER A 1 85 ? 9.434 -6.203 -29.817 1.00 43.25 85 SER A C 1
ATOM 659 O O . SER A 1 85 ? 9.773 -5.154 -30.362 1.00 43.25 85 SER A O 1
ATOM 661 N N . GLU A 1 86 ? 9.986 -7.372 -30.144 1.00 51.03 86 GLU A N 1
ATOM 662 C CA . GLU A 1 86 ? 10.731 -7.550 -31.394 1.00 51.03 86 GLU A CA 1
ATOM 663 C C . GLU A 1 86 ? 9.716 -7.507 -32.544 1.00 51.03 86 GLU A C 1
ATOM 665 O O . GLU A 1 86 ? 8.912 -8.421 -32.719 1.00 51.03 86 GLU A O 1
ATOM 670 N N . ASP A 1 87 ? 9.715 -6.392 -33.268 1.00 47.69 87 ASP A N 1
ATOM 671 C CA . ASP A 1 87 ? 8.965 -6.158 -34.498 1.00 47.69 87 ASP A CA 1
ATOM 672 C C . ASP A 1 87 ? 9.308 -7.258 -35.527 1.00 47.69 87 ASP A C 1
ATOM 674 O O . ASP A 1 87 ? 10.376 -7.264 -36.143 1.00 47.69 87 ASP A O 1
ATOM 678 N N . ASP A 1 88 ? 8.424 -8.255 -35.640 1.00 49.16 88 ASP A N 1
ATOM 679 C CA . ASP A 1 88 ? 8.452 -9.307 -36.660 1.00 49.16 88 ASP A CA 1
ATOM 680 C C . ASP A 1 88 ? 8.086 -8.674 -38.010 1.00 49.16 88 ASP A C 1
ATOM 682 O O . ASP A 1 88 ? 6.945 -8.733 -38.470 1.00 49.16 88 ASP A O 1
ATOM 686 N N . GLU A 1 89 ? 9.070 -8.038 -38.645 1.00 52.00 89 GLU A N 1
ATOM 687 C CA . GLU A 1 89 ? 9.008 -7.567 -40.031 1.00 52.00 89 GLU A CA 1
ATOM 688 C C . GLU A 1 89 ? 9.016 -8.795 -40.966 1.00 52.00 89 GLU A C 1
ATOM 690 O O . GLU A 1 89 ? 9.996 -9.109 -41.649 1.00 52.00 89 GLU A O 1
ATOM 695 N N . SER A 1 90 ? 7.920 -9.558 -40.968 1.00 49.66 90 SER A N 1
ATOM 696 C CA . SER A 1 90 ? 7.669 -10.603 -41.956 1.00 49.66 90 SER A CA 1
ATOM 697 C C . SER A 1 90 ? 7.313 -9.945 -43.291 1.00 49.66 90 SER A C 1
ATOM 699 O O . SER A 1 90 ? 6.142 -9.782 -43.639 1.00 49.66 90 SER A O 1
ATOM 701 N N . GLU A 1 91 ? 8.336 -9.555 -44.057 1.00 51.16 91 GLU A N 1
ATOM 702 C CA . GLU A 1 91 ? 8.194 -9.214 -45.475 1.00 51.16 91 GLU A CA 1
ATOM 703 C C . GLU A 1 91 ? 7.836 -10.486 -46.261 1.00 51.16 91 GLU A C 1
ATOM 705 O O . GLU A 1 91 ? 8.681 -11.217 -46.781 1.00 51.16 91 GLU A O 1
ATOM 710 N N . GLY A 1 92 ? 6.543 -10.795 -46.293 1.00 48.69 92 GLY A N 1
ATOM 711 C CA . GLY A 1 92 ? 5.968 -11.763 -47.209 1.00 48.69 92 GLY A CA 1
ATOM 712 C C . GLY A 1 92 ? 5.515 -11.072 -48.486 1.00 48.69 92 GLY A C 1
ATOM 713 O O . GLY A 1 92 ? 4.493 -10.408 -48.445 1.00 48.69 92 GLY A O 1
ATOM 714 N N . GLU A 1 93 ? 6.243 -11.281 -49.584 1.00 45.66 93 GLU A N 1
ATOM 715 C CA . GLU A 1 93 ? 5.874 -11.159 -51.012 1.00 45.66 93 GLU A CA 1
ATOM 716 C C . GLU A 1 93 ? 7.194 -11.432 -51.788 1.00 45.66 93 GLU A C 1
ATOM 718 O O . GLU A 1 93 ? 8.258 -11.027 -51.345 1.00 45.66 93 GLU A O 1
ATOM 723 N N . GLU A 1 94 ? 7.332 -12.232 -52.846 1.00 44.09 94 GLU A N 1
ATOM 724 C CA . GLU A 1 94 ? 6.431 -12.766 -53.855 1.00 44.09 94 GLU A CA 1
ATOM 725 C C . GLU A 1 94 ? 7.025 -14.059 -54.468 1.00 44.09 94 GLU A C 1
ATOM 727 O O . GLU A 1 94 ? 8.218 -14.176 -54.746 1.00 44.09 94 GLU A O 1
ATOM 732 N N . SER A 1 95 ? 6.180 -15.070 -54.693 1.00 46.09 95 SER A N 1
ATOM 733 C CA . SER A 1 95 ? 6.561 -16.281 -55.425 1.00 46.09 9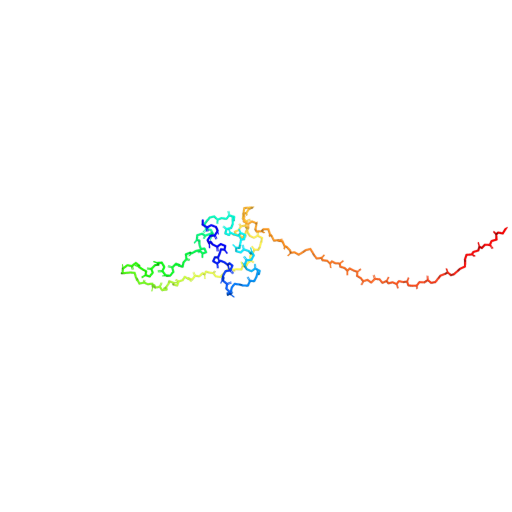5 SER A CA 1
ATOM 734 C C . SER A 1 95 ? 6.520 -15.998 -56.927 1.00 46.09 95 SER A C 1
ATOM 736 O O . SER A 1 95 ? 5.460 -16.093 -57.546 1.00 46.09 95 SER A O 1
ATOM 738 N N . GLU A 1 96 ? 7.671 -15.723 -57.534 1.00 48.12 96 GLU A N 1
ATOM 739 C CA . GLU A 1 96 ? 7.816 -15.748 -58.991 1.00 48.12 96 GLU A CA 1
ATOM 740 C C . GLU A 1 96 ? 7.907 -17.205 -59.457 1.00 48.12 96 GLU A C 1
ATOM 742 O O . GLU A 1 96 ? 8.939 -17.875 -59.380 1.00 48.12 96 GLU A O 1
ATOM 747 N N . GLY A 1 97 ? 6.768 -17.733 -59.897 1.00 48.38 97 GLY A N 1
ATOM 748 C CA . GLY A 1 97 ? 6.762 -18.904 -60.751 1.00 48.38 97 GLY A CA 1
ATOM 749 C C . GLY A 1 97 ? 7.305 -18.520 -62.119 1.00 48.38 97 GLY A C 1
ATOM 750 O O . GLY A 1 97 ? 6.663 -17.749 -62.821 1.00 48.38 97 GLY A O 1
ATOM 751 N N . GLU A 1 98 ? 8.423 -19.116 -62.527 1.00 49.91 98 GLU A N 1
ATOM 752 C CA . GLU A 1 98 ? 8.734 -19.246 -63.944 1.00 49.91 98 GLU A CA 1
ATOM 753 C C . GLU A 1 98 ? 9.373 -20.605 -64.256 1.00 49.91 98 GLU A C 1
ATOM 755 O O . GLU A 1 98 ? 10.356 -21.068 -63.678 1.00 49.91 98 GLU A O 1
ATOM 760 N N . GLU A 1 99 ? 8.672 -21.275 -65.156 1.00 54.00 99 GLU A N 1
ATOM 761 C CA . GLU A 1 99 ? 8.949 -22.512 -65.854 1.00 54.00 99 GLU A CA 1
ATOM 762 C C . GLU A 1 99 ? 10.329 -22.568 -66.530 1.00 54.00 99 GLU A C 1
ATOM 764 O O . GLU A 1 99 ? 10.762 -21.623 -67.181 1.00 54.00 99 GLU A O 1
ATOM 769 N N . SER A 1 100 ? 10.979 -23.734 -66.496 1.00 47.88 100 SER A N 1
ATOM 770 C CA . SER A 1 100 ? 11.782 -24.227 -67.625 1.00 47.88 100 SER A CA 1
ATOM 771 C C . SER A 1 100 ? 11.979 -25.735 -67.508 1.00 47.88 100 SER A C 1
ATOM 773 O O . SER A 1 100 ? 12.726 -26.243 -66.673 1.00 47.88 100 SER A O 1
ATOM 775 N N . ALA A 1 101 ? 11.245 -26.448 -68.355 1.00 55.25 101 ALA A N 1
ATOM 776 C CA . ALA A 1 101 ? 11.423 -27.861 -68.619 1.00 55.25 101 ALA A CA 1
ATOM 777 C C . ALA A 1 101 ? 12.700 -28.129 -69.439 1.00 55.25 101 ALA A C 1
ATOM 779 O O . ALA A 1 101 ? 13.201 -27.256 -70.141 1.00 55.25 101 ALA A O 1
ATOM 780 N N . GLU A 1 102 ? 13.098 -29.404 -69.412 1.00 51.53 102 GLU A N 1
ATOM 781 C CA . GLU A 1 102 ? 13.941 -30.118 -70.384 1.00 51.53 102 GLU A CA 1
ATOM 782 C C . GLU A 1 102 ? 15.386 -30.433 -69.945 1.00 51.53 102 GLU A C 1
ATOM 784 O O . GLU A 1 102 ? 16.369 -29.768 -70.262 1.00 51.53 102 GLU A O 1
ATOM 789 N N . GLU A 1 103 ? 15.496 -31.557 -69.229 1.00 52.38 103 GLU A N 1
ATOM 790 C CA . GLU A 1 103 ? 16.723 -32.325 -69.023 1.00 52.38 103 GLU A CA 1
ATOM 791 C C . GLU A 1 103 ? 17.178 -32.929 -70.367 1.00 52.38 103 GLU A C 1
ATOM 793 O O . GLU A 1 103 ? 16.619 -33.914 -70.853 1.00 52.38 103 GLU A O 1
ATOM 798 N N . VAL A 1 104 ? 18.218 -32.352 -70.973 1.00 56.41 104 VAL A N 1
ATOM 799 C CA . VAL A 1 104 ? 18.931 -32.962 -72.103 1.00 56.41 104 VAL A CA 1
ATOM 800 C C . VAL A 1 104 ? 19.707 -34.181 -71.599 1.00 56.41 104 VAL A C 1
ATOM 802 O O . VAL A 1 104 ? 20.792 -34.059 -71.032 1.00 56.41 104 VAL A O 1
ATOM 805 N N . ARG A 1 105 ? 19.169 -35.380 -71.852 1.00 55.25 105 ARG A N 1
ATOM 806 C CA . ARG A 1 105 ? 19.956 -36.621 -71.895 1.00 55.25 105 ARG A CA 1
ATOM 807 C C . ARG A 1 105 ? 20.321 -36.958 -73.333 1.00 55.25 105 ARG A C 1
ATOM 809 O O . ARG A 1 105 ? 19.473 -37.366 -74.120 1.00 55.25 105 ARG A O 1
ATOM 816 N N . ILE A 1 106 ? 21.608 -36.872 -73.631 1.00 56.41 106 ILE A N 1
ATOM 817 C CA . ILE A 1 106 ? 22.275 -37.596 -74.717 1.00 56.41 106 ILE A CA 1
ATOM 818 C C . ILE A 1 106 ? 23.562 -38.097 -74.041 1.00 56.41 106 ILE A C 1
ATOM 820 O O . ILE A 1 106 ? 24.302 -37.282 -73.500 1.00 56.41 106 ILE A O 1
ATOM 824 N N . GLY A 1 107 ? 23.814 -39.388 -73.842 1.00 50.78 107 GLY A N 1
ATOM 825 C CA . GLY A 1 107 ? 23.612 -40.520 -74.740 1.00 50.78 107 GLY A CA 1
ATOM 826 C C . GLY A 1 107 ? 24.998 -41.054 -75.064 1.00 50.78 107 GLY A C 1
ATOM 827 O O . GLY A 1 107 ? 25.693 -40.358 -75.833 1.00 50.78 107 GLY A O 1
#

Secondary structure (DSSP, 8-state):
-HHHHHHHHHT-SSS-HHHHHHHHHHHHH-HHHHHHHH--HHHHHHTSTT----PPP-PPPP----TTSTTTPPPTT------------------------------

Foldseek 3Di:
DLVVLLVVLVVDPVADPVNSVVLNVVVVVDVVSSVVSVDDPVVVQVPDPPDDDDDDDDDDDDDDDDPPDPVPDDPPVRPDPPPDDDPPPPPDDDDDDDDDDDDDDDD

Sequence (107 aa):
MTAAALRKLAGDAELPDDERAHAESAVTEDTAESLAYLVDPFDLVSQVPGVELQQASWSSERIDYDPDSPEWDLDEDDEYEDEGSEDDESEGEESEGEESAEEVRIG

pLDDT: mean 79.73, std 19.21, range [43.25, 97.38]